Protein AF-A0A966XN30-F1 (afdb_monomer_lite)

Secondary structure (DSSP, 8-state):
-HHHHHHHHTT--HHHHHHHHHHHHHHHHHHHHHHHHHHHHHHHH---SS---------------------------------------------

Radius of gyration: 31.02 Å; chains: 1; bounding box: 53×45×96 Å

pLDDT: mean 73.42, std 18.0, range [39.78, 95.69]

Sequence (95 aa):
MDDLIDMMVSNESPSEISDRIKDILMQKSSENIDTVRPVVASSIFGDPEDGVDVDSDETEPTAELETETEVETEDEVETTAELETEEEPEEEETN

Foldseek 3Di:
DVVLVVCVVVPHDPVVSVVVVVVVCVVVVVVVCVVCVVVVCCVVPVDPPDDPPPPPPPPPPPPPPPPPDDDPPPPPPPPPPDPPPPDDDDDPPDD

Structure (mmCIF, N/CA/C/O backbone):
data_AF-A0A966XN30-F1
#
_entry.id   AF-A0A966XN30-F1
#
loop_
_atom_site.group_PDB
_atom_site.id
_atom_site.type_symbol
_atom_site.label_atom_id
_atom_site.label_alt_id
_atom_site.label_comp_id
_atom_site.label_asym_id
_atom_site.label_entity_id
_atom_site.label_seq_id
_atom_site.pdbx_PDB_ins_code
_atom_site.Cartn_x
_atom_site.Cartn_y
_atom_site.Cartn_z
_atom_site.occupancy
_atom_site.B_iso_or_equiv
_atom_site.auth_seq_id
_atom_site.auth_comp_id
_atom_site.auth_asym_id
_atom_site.auth_atom_id
_atom_site.pdbx_PDB_model_num
ATOM 1 N N . MET A 1 1 ? -9.165 -6.997 2.481 1.00 77.38 1 MET A N 1
ATOM 2 C CA . MET A 1 1 ? -9.939 -5.738 2.589 1.00 77.38 1 MET A CA 1
ATOM 3 C C . MET A 1 1 ? -11.089 -5.944 3.555 1.00 77.38 1 MET A C 1
ATOM 5 O O . MET A 1 1 ? -11.332 -5.055 4.353 1.00 77.38 1 MET A O 1
ATOM 9 N N . ASP A 1 2 ? -11.726 -7.116 3.524 1.00 83.31 2 ASP A N 1
ATOM 10 C CA . ASP A 1 2 ? -12.782 -7.509 4.464 1.00 83.31 2 ASP A CA 1
ATOM 11 C C . ASP A 1 2 ? -12.348 -7.382 5.932 1.00 83.31 2 ASP A C 1
ATOM 13 O O . ASP A 1 2 ? -13.053 -6.737 6.696 1.00 83.31 2 ASP A O 1
ATOM 17 N N . ASP A 1 3 ? -11.122 -7.797 6.280 1.00 87.12 3 ASP A N 1
ATOM 18 C CA . ASP A 1 3 ? -10.577 -7.605 7.636 1.00 87.12 3 ASP A CA 1
ATOM 19 C C . ASP A 1 3 ? -10.630 -6.146 8.120 1.00 87.12 3 ASP A C 1
ATOM 21 O O . ASP A 1 3 ? -10.906 -5.885 9.284 1.00 87.12 3 ASP A O 1
ATOM 25 N N . LEU A 1 4 ? -10.374 -5.169 7.239 1.00 89.69 4 LEU A N 1
ATOM 26 C CA . LEU A 1 4 ? -10.406 -3.753 7.618 1.00 89.69 4 LEU A CA 1
ATOM 27 C C . LEU A 1 4 ? -11.835 -3.289 7.922 1.00 89.69 4 LEU A C 1
ATOM 29 O O . LEU A 1 4 ? -12.047 -2.489 8.829 1.00 89.69 4 LEU A O 1
ATOM 33 N N . ILE A 1 5 ? -12.806 -3.790 7.161 1.00 90.06 5 ILE A N 1
ATOM 34 C CA . ILE A 1 5 ? -14.221 -3.484 7.371 1.00 90.06 5 ILE A CA 1
ATOM 35 C C . ILE A 1 5 ? -14.693 -4.122 8.683 1.00 90.06 5 ILE A C 1
ATOM 37 O O . ILE A 1 5 ? -15.378 -3.462 9.461 1.00 90.06 5 ILE A O 1
ATOM 41 N N . ASP A 1 6 ? -14.266 -5.351 8.974 1.00 90.75 6 ASP A N 1
ATOM 42 C CA . ASP A 1 6 ? -14.580 -6.032 10.233 1.00 90.75 6 ASP A CA 1
ATOM 43 C C . ASP A 1 6 ? -13.983 -5.310 11.451 1.00 90.75 6 ASP A C 1
ATOM 45 O O . ASP A 1 6 ? -14.670 -5.158 12.464 1.00 90.75 6 ASP A O 1
ATOM 49 N N . MET A 1 7 ? -12.760 -4.781 11.349 1.00 88.50 7 MET A N 1
ATOM 50 C CA . MET A 1 7 ? -12.141 -3.967 12.408 1.00 88.50 7 MET A CA 1
ATOM 51 C C . MET A 1 7 ? -12.894 -2.649 12.646 1.00 88.50 7 MET A C 1
ATOM 53 O O . MET A 1 7 ? -13.124 -2.253 13.790 1.00 88.50 7 MET A O 1
ATOM 57 N N . MET A 1 8 ? -13.373 -2.001 11.576 1.00 87.00 8 MET A N 1
ATOM 58 C CA . MET A 1 8 ? -14.213 -0.800 11.688 1.00 87.00 8 MET A CA 1
ATOM 59 C C . MET A 1 8 ? -15.555 -1.089 12.373 1.00 87.00 8 MET A C 1
ATOM 61 O O . MET A 1 8 ? -16.026 -0.278 13.168 1.00 87.00 8 MET A O 1
ATOM 65 N N . VAL A 1 9 ? -16.175 -2.237 12.086 1.00 89.62 9 VAL A N 1
ATOM 66 C CA . VAL A 1 9 ? -17.442 -2.651 12.713 1.00 89.62 9 VAL A CA 1
ATOM 67 C C . VAL A 1 9 ? -17.236 -3.081 14.169 1.00 89.62 9 VAL A C 1
ATOM 69 O O . VAL A 1 9 ? -18.102 -2.836 15.008 1.00 89.62 9 VAL A O 1
ATOM 72 N N . SER A 1 10 ? -16.084 -3.674 14.485 1.00 91.50 10 SER A N 1
ATOM 73 C CA . SER A 1 10 ? -15.734 -4.159 15.827 1.00 91.50 10 SER A CA 1
ATOM 74 C C . SER A 1 10 ? -15.342 -3.046 16.812 1.00 91.50 10 SER A C 1
ATOM 76 O O . SER A 1 10 ? -15.073 -3.338 17.976 1.00 91.50 10 SER A O 1
ATOM 78 N N . ASN A 1 11 ? -15.371 -1.776 16.382 1.00 83.12 11 ASN A N 1
ATOM 79 C CA . ASN A 1 11 ? -15.031 -0.595 17.183 1.00 83.12 11 ASN A CA 1
ATOM 80 C C . ASN A 1 11 ? -13.618 -0.677 17.795 1.00 83.12 1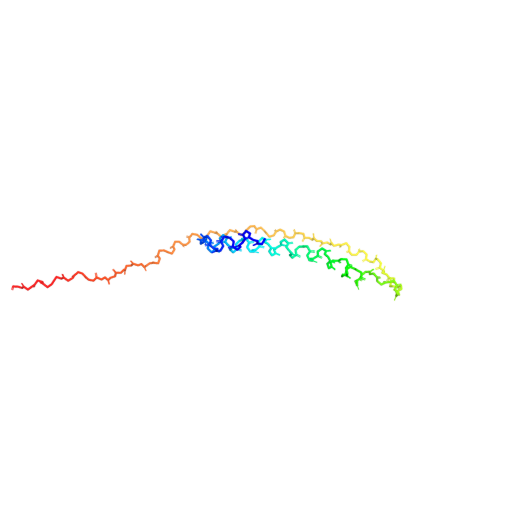1 ASN A C 1
ATOM 82 O O . ASN A 1 11 ? -13.408 -0.324 18.960 1.00 83.12 11 ASN A O 1
ATOM 86 N N . GLU A 1 12 ? -12.664 -1.162 16.998 1.00 88.69 12 GLU A N 1
ATOM 87 C CA . GLU A 1 12 ? -11.239 -1.131 17.332 1.00 88.69 12 GLU A CA 1
ATOM 88 C C . GLU A 1 12 ? -10.703 0.303 17.408 1.00 88.69 12 GLU A C 1
ATOM 90 O O . GLU A 1 12 ? -11.368 1.264 17.001 1.00 88.69 12 GLU A O 1
ATOM 95 N N . SER A 1 13 ? -9.501 0.473 17.970 1.00 92.44 13 SER A N 1
ATOM 96 C CA . SER A 1 13 ? -8.973 1.817 18.173 1.00 92.44 13 SER A CA 1
ATOM 97 C C . SER A 1 13 ? -8.717 2.518 16.827 1.00 92.44 13 SER A C 1
ATOM 99 O O . SER A 1 13 ? -8.255 1.896 15.864 1.00 92.44 13 SER A O 1
ATOM 101 N N . PRO A 1 14 ? -8.960 3.839 16.732 1.00 90.50 14 PRO A N 1
ATOM 102 C CA . PRO A 1 14 ? -8.697 4.589 15.505 1.00 90.50 14 PRO A CA 1
ATOM 103 C C . PRO A 1 14 ? -7.246 4.476 15.017 1.00 90.50 14 PRO A C 1
ATOM 105 O O . PRO A 1 14 ? -6.999 4.534 13.811 1.00 90.50 14 PRO A O 1
ATOM 108 N N . SER A 1 15 ? -6.295 4.303 15.939 1.00 93.81 15 SER A N 1
ATOM 109 C CA . SER A 1 15 ? -4.878 4.106 15.630 1.00 93.81 15 SER A CA 1
ATOM 110 C C . SER A 1 15 ? -4.637 2.781 14.904 1.00 93.81 15 SER A C 1
ATOM 112 O O . SER A 1 15 ? -4.033 2.788 13.836 1.00 93.81 15 SER A O 1
ATOM 114 N N . GLU A 1 16 ? -5.191 1.673 15.407 1.00 90.88 16 GLU A N 1
ATOM 115 C CA . GLU A 1 16 ? -5.055 0.339 14.795 1.00 90.88 16 GLU A CA 1
ATOM 116 C C . GLU A 1 16 ? -5.671 0.289 13.390 1.00 90.88 16 GLU A C 1
ATOM 118 O O . GLU A 1 16 ? -5.048 -0.200 12.443 1.00 90.88 16 GLU A O 1
ATOM 123 N N . ILE A 1 17 ? -6.857 0.881 13.215 1.00 91.75 17 ILE A N 1
ATOM 124 C CA . ILE A 1 17 ? -7.517 0.984 11.904 1.00 91.75 17 ILE A CA 1
ATOM 125 C C . ILE A 1 17 ? -6.659 1.816 10.938 1.00 91.75 17 ILE A C 1
ATOM 127 O O . ILE A 1 17 ? -6.490 1.450 9.772 1.00 91.75 17 ILE A O 1
ATOM 131 N N . SER A 1 18 ? -6.092 2.929 11.412 1.00 92.81 18 SER A N 1
ATOM 132 C CA . SER A 1 18 ? -5.237 3.804 10.601 1.00 92.81 18 SER A CA 1
ATOM 133 C C . SER A 1 18 ? -3.951 3.109 10.164 1.00 92.81 18 SER A C 1
ATOM 135 O O . SER A 1 18 ? -3.546 3.243 9.009 1.00 92.81 18 SER A O 1
ATOM 137 N N . ASP A 1 19 ? -3.321 2.352 11.057 1.00 93.69 19 ASP A N 1
ATOM 138 C CA . ASP A 1 19 ? -2.104 1.608 10.744 1.00 93.69 19 ASP A CA 1
ATOM 139 C C . ASP A 1 19 ? -2.388 0.490 9.740 1.00 93.69 19 ASP A C 1
ATOM 141 O O . ASP A 1 19 ? -1.684 0.373 8.736 1.00 93.69 19 ASP A O 1
ATOM 145 N N . ARG A 1 20 ? -3.515 -0.219 9.879 1.00 93.38 20 ARG A N 1
ATOM 146 C CA . ARG A 1 20 ? -3.918 -1.207 8.874 1.00 93.38 20 ARG A CA 1
ATOM 147 C C . ARG A 1 20 ? -4.171 -0.592 7.498 1.00 93.38 20 ARG A C 1
ATOM 149 O O . ARG A 1 20 ? -3.817 -1.187 6.478 1.00 93.38 20 ARG A O 1
ATOM 156 N N . ILE A 1 21 ? -4.800 0.582 7.440 1.00 94.06 21 ILE A N 1
ATOM 157 C CA . ILE A 1 21 ? -5.012 1.298 6.175 1.00 94.06 21 ILE A CA 1
ATOM 158 C C . ILE A 1 21 ? -3.668 1.635 5.528 1.00 94.06 21 ILE A C 1
ATOM 160 O O . ILE A 1 21 ? -3.510 1.418 4.323 1.00 94.06 21 ILE A O 1
ATOM 164 N N . LYS A 1 22 ? -2.700 2.131 6.312 1.00 94.62 22 LYS A N 1
ATOM 165 C CA . LYS A 1 22 ? -1.350 2.424 5.812 1.00 94.62 22 LYS A CA 1
ATOM 166 C C . LYS A 1 22 ? -0.699 1.174 5.240 1.00 94.62 22 LYS A C 1
ATOM 168 O O . LYS A 1 22 ? -0.203 1.241 4.120 1.00 94.62 22 LYS A O 1
ATOM 173 N N . ASP A 1 23 ? -0.765 0.046 5.938 1.00 94.44 23 ASP A N 1
ATOM 174 C CA . ASP A 1 23 ? -0.179 -1.212 5.467 1.00 94.44 23 ASP A CA 1
ATOM 175 C C . ASP A 1 23 ? -0.755 -1.637 4.111 1.00 94.44 23 ASP A C 1
ATOM 177 O O . ASP A 1 23 ? -0.017 -1.930 3.168 1.00 94.44 23 ASP A O 1
ATOM 181 N N . ILE A 1 24 ? -2.086 -1.615 3.981 1.00 94.06 24 ILE A N 1
ATOM 182 C CA . ILE A 1 24 ? -2.774 -1.993 2.740 1.00 94.06 24 ILE A CA 1
ATOM 183 C C . ILE A 1 24 ? -2.402 -1.038 1.598 1.00 94.06 24 ILE A C 1
ATOM 185 O O . ILE A 1 24 ? -2.186 -1.481 0.466 1.00 94.06 24 ILE A O 1
ATOM 189 N N . LEU A 1 25 ? -2.334 0.268 1.871 1.00 94.06 25 LEU A N 1
ATOM 190 C CA . LEU A 1 25 ? -1.950 1.270 0.879 1.00 94.06 25 LEU A CA 1
ATOM 191 C C . LEU A 1 25 ? -0.489 1.127 0.463 1.00 94.06 25 LEU A C 1
ATOM 193 O O . LEU A 1 25 ? -0.210 1.195 -0.730 1.00 94.06 25 LEU A O 1
ATOM 197 N N . MET A 1 26 ? 0.425 0.900 1.405 1.00 95.06 26 MET A N 1
ATOM 198 C CA . MET A 1 26 ? 1.847 0.673 1.136 1.00 95.06 26 MET A CA 1
ATOM 199 C C . MET A 1 26 ? 2.037 -0.558 0.253 1.00 95.06 26 MET A C 1
ATOM 201 O O . MET A 1 26 ? 2.696 -0.480 -0.784 1.00 95.06 26 MET A O 1
ATOM 205 N N . GLN A 1 27 ? 1.374 -1.664 0.592 1.00 95.50 27 GLN A N 1
ATOM 206 C CA . GLN A 1 27 ? 1.424 -2.890 -0.195 1.00 95.50 27 GLN A CA 1
ATOM 207 C C . GLN A 1 27 ? 0.887 -2.680 -1.621 1.00 95.50 27 GLN A C 1
ATOM 209 O O . GLN A 1 27 ? 1.561 -3.021 -2.592 1.00 95.50 27 GLN A O 1
ATOM 214 N N . LYS A 1 28 ? -0.299 -2.072 -1.768 1.00 94.25 28 LYS A N 1
ATOM 215 C CA . LYS A 1 28 ? -0.892 -1.786 -3.088 1.00 94.25 28 LYS A CA 1
ATOM 216 C C . LYS A 1 28 ? -0.069 -0.798 -3.907 1.00 94.25 28 LYS A C 1
ATOM 218 O O . LYS A 1 28 ? 0.010 -0.927 -5.126 1.00 94.25 28 LYS A O 1
ATOM 223 N N . SER A 1 29 ? 0.507 0.206 -3.253 1.00 94.12 29 SER A N 1
ATOM 224 C CA . SER A 1 29 ? 1.342 1.206 -3.919 1.00 94.12 29 SER A CA 1
ATOM 225 C C . SER A 1 29 ? 2.626 0.570 -4.430 1.00 94.12 29 SER A C 1
ATOM 227 O O . SER A 1 29 ? 3.009 0.843 -5.561 1.00 94.12 29 SER A O 1
ATOM 229 N N . SER A 1 30 ? 3.243 -0.327 -3.656 1.00 95.31 30 SER A N 1
ATOM 230 C CA . SER A 1 30 ? 4.411 -1.089 -4.109 1.00 95.31 30 SER A CA 1
ATOM 231 C C . SER A 1 30 ? 4.096 -1.905 -5.364 1.00 95.31 30 SER A C 1
ATOM 233 O O . SER A 1 30 ? 4.812 -1.805 -6.353 1.00 95.31 30 SER A O 1
ATOM 235 N N . GLU A 1 31 ? 2.984 -2.644 -5.365 1.00 95.38 31 GLU A N 1
ATOM 236 C CA . GLU A 1 31 ? 2.553 -3.440 -6.523 1.00 95.38 31 GLU A CA 1
ATOM 237 C C . GLU A 1 31 ? 2.275 -2.565 -7.763 1.00 95.38 31 GLU A C 1
ATOM 239 O O . GLU A 1 31 ? 2.607 -2.923 -8.899 1.00 95.38 31 GLU A O 1
ATOM 244 N N . ASN A 1 32 ? 1.702 -1.375 -7.552 1.00 94.69 32 ASN A N 1
ATOM 245 C CA . ASN A 1 32 ? 1.492 -0.396 -8.615 1.00 94.69 32 ASN A CA 1
ATOM 246 C C . ASN A 1 32 ? 2.824 0.114 -9.184 1.00 94.69 32 ASN A C 1
ATOM 248 O O . ASN A 1 32 ? 3.008 0.120 -10.401 1.00 94.69 32 ASN A O 1
ATOM 252 N N . ILE A 1 33 ? 3.766 0.482 -8.310 1.00 94.75 33 ILE A N 1
ATOM 253 C CA . ILE A 1 33 ? 5.106 0.928 -8.700 1.00 94.75 33 ILE 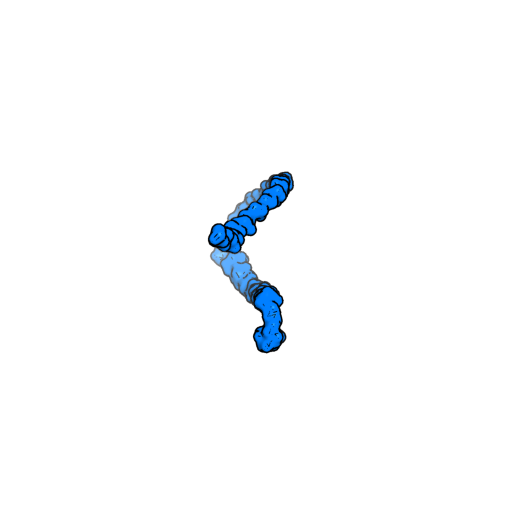A CA 1
ATOM 254 C C . ILE A 1 33 ? 5.791 -0.153 -9.529 1.00 94.75 33 ILE A C 1
ATOM 256 O O . ILE A 1 33 ? 6.281 0.158 -10.609 1.00 94.75 33 ILE A O 1
ATOM 260 N N . ASP A 1 34 ? 5.771 -1.411 -9.091 1.00 94.81 34 ASP A N 1
ATOM 261 C CA . ASP A 1 34 ? 6.394 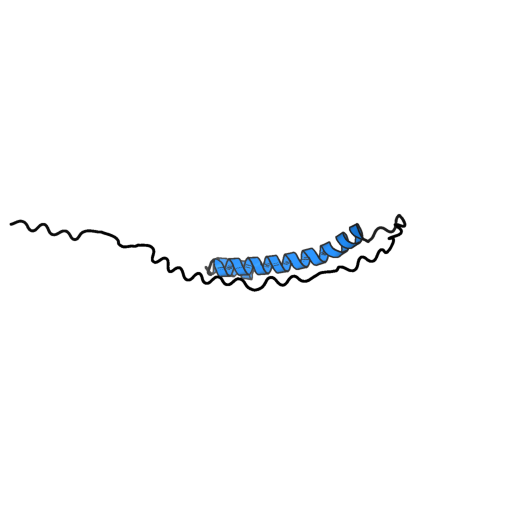-2.521 -9.820 1.00 94.81 34 ASP A CA 1
ATOM 262 C C . ASP A 1 34 ? 5.808 -2.701 -11.227 1.00 94.81 34 ASP A C 1
ATOM 264 O O . ASP A 1 34 ? 6.536 -2.991 -12.177 1.00 94.81 34 ASP A O 1
ATOM 268 N N . THR A 1 35 ? 4.508 -2.451 -11.385 1.00 95.69 35 THR A N 1
ATOM 269 C CA . THR A 1 35 ? 3.824 -2.507 -12.684 1.00 95.69 35 THR A CA 1
ATOM 270 C C . THR A 1 35 ? 4.208 -1.339 -13.598 1.00 95.69 35 THR A C 1
ATOM 272 O O . THR A 1 35 ? 4.387 -1.517 -14.804 1.00 95.69 35 THR A O 1
ATOM 275 N N . VAL A 1 36 ? 4.334 -0.131 -13.046 1.00 93.94 36 VAL A N 1
ATOM 276 C CA . VAL A 1 36 ? 4.612 1.099 -13.809 1.00 93.94 36 VAL A CA 1
ATOM 277 C C . VAL A 1 36 ? 6.104 1.254 -14.123 1.00 93.94 36 VAL A C 1
ATOM 279 O O . VAL A 1 36 ? 6.470 1.805 -15.163 1.00 93.94 36 VAL A O 1
ATOM 282 N N . ARG A 1 37 ? 6.981 0.721 -13.268 1.00 93.75 37 ARG A N 1
ATOM 283 C CA . ARG A 1 37 ? 8.443 0.793 -13.392 1.00 93.75 37 ARG A CA 1
ATOM 284 C C . ARG A 1 37 ? 8.984 0.397 -14.775 1.00 93.75 37 ARG A C 1
ATOM 286 O O . ARG A 1 37 ? 9.760 1.185 -15.313 1.00 93.75 37 ARG A O 1
ATOM 293 N N . PRO A 1 38 ? 8.607 -0.743 -15.393 1.00 90.56 38 PRO A N 1
ATOM 294 C CA . PRO A 1 38 ? 9.102 -1.100 -16.723 1.00 90.56 38 PRO A CA 1
ATOM 295 C C . PRO A 1 38 ? 8.627 -0.136 -17.813 1.00 90.56 38 PRO A C 1
ATOM 297 O O . PRO A 1 38 ? 9.390 0.166 -18.720 1.00 90.56 38 PRO A O 1
ATOM 300 N N . VAL A 1 39 ? 7.406 0.397 -17.711 1.00 91.44 39 VAL A N 1
ATOM 301 C CA . VAL A 1 39 ? 6.866 1.359 -18.687 1.00 91.44 39 VAL A CA 1
ATOM 302 C C . VAL A 1 39 ? 7.676 2.654 -18.663 1.00 91.44 39 VAL A C 1
ATOM 304 O O . VAL A 1 39 ? 8.060 3.172 -19.709 1.00 91.44 39 VAL A O 1
ATOM 307 N N . VAL A 1 40 ? 7.990 3.149 -17.464 1.00 88.75 40 VAL A N 1
ATOM 308 C CA . VAL A 1 40 ? 8.843 4.331 -17.282 1.00 88.75 40 VAL A CA 1
ATOM 309 C C . VAL A 1 40 ? 10.269 4.049 -17.753 1.00 88.75 40 VAL A C 1
ATOM 311 O O . VAL A 1 40 ? 10.847 4.869 -18.459 1.00 88.75 40 VAL A O 1
ATOM 314 N N . ALA A 1 41 ? 10.824 2.877 -17.432 1.00 89.94 41 ALA A N 1
ATOM 315 C CA . ALA A 1 41 ? 12.151 2.483 -17.895 1.00 89.94 41 ALA A CA 1
ATOM 316 C C . ALA A 1 41 ? 12.228 2.428 -19.428 1.00 89.94 41 ALA A C 1
ATOM 318 O O . ALA A 1 41 ? 13.170 2.957 -20.005 1.00 89.94 41 ALA A O 1
ATOM 319 N N . SER A 1 42 ? 11.219 1.870 -20.100 1.00 88.69 42 SER A N 1
ATOM 320 C CA . SER A 1 42 ? 11.130 1.894 -21.562 1.00 88.69 42 SER A CA 1
ATOM 321 C C . SER A 1 42 ? 10.956 3.308 -22.118 1.00 88.69 42 SER A C 1
ATOM 323 O O . SER A 1 42 ? 11.499 3.610 -23.170 1.00 88.69 42 SER A O 1
ATOM 325 N N . SER A 1 43 ? 10.249 4.196 -21.418 1.00 87.31 43 SER A N 1
ATOM 326 C CA . SER A 1 43 ? 10.105 5.590 -21.850 1.00 87.31 43 SER A CA 1
ATOM 327 C C . SER A 1 43 ? 11.392 6.411 -21.715 1.00 87.31 43 SER A C 1
ATOM 329 O O . SER A 1 43 ? 11.542 7.385 -22.445 1.00 87.31 43 SER A O 1
ATOM 331 N N . ILE A 1 44 ? 12.272 6.079 -20.766 1.00 85.88 44 ILE A N 1
ATOM 332 C CA . ILE A 1 44 ? 13.516 6.826 -20.502 1.00 85.88 44 ILE A CA 1
ATOM 333 C C . ILE A 1 44 ? 14.708 6.209 -21.244 1.00 85.88 44 ILE A C 1
ATOM 335 O O . ILE A 1 44 ? 15.557 6.934 -21.746 1.00 85.88 44 ILE A O 1
ATOM 339 N N . PHE A 1 45 ? 14.773 4.878 -21.312 1.00 85.62 45 PHE A N 1
ATOM 340 C CA . PHE A 1 45 ? 15.929 4.125 -21.815 1.00 85.62 45 PHE A CA 1
ATOM 341 C C . PHE A 1 45 ? 15.604 3.221 -23.013 1.00 85.62 45 PHE A C 1
ATOM 343 O O . PHE A 1 45 ? 16.491 2.542 -23.521 1.00 85.62 45 PHE A O 1
ATOM 350 N N . GLY A 1 46 ? 14.335 3.125 -23.415 1.00 73.62 46 GLY A N 1
ATOM 351 C CA . GLY A 1 46 ? 13.858 2.138 -24.387 1.00 73.62 46 GLY A CA 1
ATOM 352 C C . GLY A 1 46 ? 13.653 2.655 -25.806 1.00 73.62 46 GLY A C 1
ATOM 353 O O . GLY A 1 46 ? 13.151 1.884 -26.620 1.00 73.62 46 GLY A O 1
ATOM 354 N N . ASP A 1 47 ? 14.017 3.902 -26.113 1.00 69.94 47 ASP A N 1
ATOM 355 C CA . ASP A 1 47 ? 14.057 4.389 -27.493 1.00 69.94 47 ASP A CA 1
ATOM 356 C C . ASP A 1 47 ? 15.436 4.107 -28.126 1.00 69.94 47 ASP A C 1
ATOM 358 O O . ASP A 1 47 ? 16.448 4.573 -27.598 1.00 69.94 47 ASP A O 1
ATOM 362 N N . PRO A 1 48 ? 15.517 3.319 -29.217 1.00 61.97 48 PRO A N 1
ATOM 363 C CA . PRO A 1 48 ? 16.735 3.146 -30.002 1.00 61.97 48 PRO A CA 1
ATOM 364 C C . PRO A 1 48 ? 16.803 4.069 -31.238 1.00 61.97 48 PRO A C 1
ATOM 366 O O . PRO A 1 48 ? 17.587 3.783 -32.143 1.00 61.97 48 PRO A O 1
ATOM 369 N N . GLU A 1 49 ? 16.009 5.140 -31.325 1.00 58.75 49 GLU A N 1
ATOM 370 C CA . GLU A 1 49 ? 15.950 6.024 -32.500 1.00 58.75 49 GLU A CA 1
ATOM 371 C C . GLU A 1 49 ? 16.699 7.339 -32.243 1.00 58.75 49 GLU A C 1
ATOM 373 O O . GLU A 1 49 ? 16.143 8.426 -32.287 1.00 58.75 49 GLU A O 1
ATOM 378 N N . ASP A 1 50 ? 17.989 7.214 -31.948 1.00 50.44 50 ASP A N 1
ATOM 379 C CA . ASP A 1 50 ? 19.085 7.994 -32.532 1.00 50.44 50 ASP A CA 1
ATOM 380 C C . ASP A 1 50 ? 20.306 7.809 -31.636 1.00 50.44 50 ASP A C 1
ATOM 382 O O . ASP A 1 50 ? 20.249 7.988 -30.420 1.00 50.44 50 ASP A O 1
ATOM 386 N N . GLY A 1 51 ? 21.421 7.406 -32.244 1.00 54.00 51 GLY A N 1
ATOM 387 C CA . GLY A 1 51 ? 22.691 7.205 -31.560 1.00 54.00 51 GLY A CA 1
ATOM 388 C C . GLY A 1 51 ? 23.161 8.484 -30.879 1.00 54.00 51 GLY A C 1
ATOM 389 O O . GLY A 1 51 ? 23.891 9.278 -31.468 1.00 54.00 51 GLY A O 1
ATOM 390 N N . VAL A 1 52 ? 22.771 8.662 -29.621 1.00 53.22 52 VAL A N 1
ATOM 391 C CA . VAL A 1 52 ? 23.477 9.547 -28.714 1.00 53.22 52 VAL A CA 1
ATOM 392 C C . VAL A 1 52 ? 24.751 8.798 -28.361 1.00 53.22 52 VAL A C 1
ATOM 394 O O . VAL A 1 52 ? 24.727 7.813 -27.623 1.00 53.22 52 VAL A O 1
ATOM 397 N N . ASP A 1 53 ? 25.852 9.218 -28.978 1.00 54.09 53 ASP A N 1
ATOM 398 C CA . ASP A 1 53 ? 27.196 8.943 -28.491 1.00 54.09 53 ASP A CA 1
ATOM 399 C C . ASP A 1 53 ? 27.230 9.505 -27.064 1.00 54.09 53 ASP A C 1
ATOM 401 O O . ASP A 1 53 ? 27.350 10.713 -26.845 1.00 54.09 53 ASP A O 1
ATOM 405 N N . VAL A 1 54 ? 26.939 8.644 -26.085 1.00 56.56 54 VAL A N 1
ATOM 406 C CA . VAL A 1 54 ? 27.190 8.947 -24.685 1.00 56.56 54 VAL A CA 1
ATOM 407 C C . VAL A 1 54 ? 28.700 8.915 -24.594 1.00 56.56 54 VAL A C 1
ATOM 409 O O . VAL A 1 54 ? 29.285 7.852 -24.387 1.00 56.56 54 VAL A O 1
ATOM 412 N N . ASP A 1 55 ? 29.318 10.071 -24.842 1.00 52.59 55 ASP A N 1
ATOM 413 C CA . ASP A 1 55 ? 30.686 10.336 -24.435 1.00 52.59 55 ASP A CA 1
ATOM 414 C C . ASP A 1 55 ? 30.724 9.938 -22.961 1.00 52.59 55 ASP A C 1
ATOM 416 O O . ASP A 1 55 ? 30.102 10.564 -22.096 1.00 52.59 55 ASP A O 1
ATOM 420 N N . SER A 1 56 ? 31.308 8.768 -22.721 1.00 59.03 56 SER A N 1
ATOM 421 C CA . SER A 1 56 ? 31.413 8.138 -21.419 1.00 59.03 56 SER A CA 1
ATOM 422 C C . SER A 1 56 ? 32.499 8.884 -20.656 1.00 59.03 56 SER A C 1
ATOM 424 O O . SER A 1 56 ? 33.523 8.307 -20.300 1.00 59.03 56 SER A O 1
ATOM 426 N N . ASP A 1 57 ? 32.291 10.181 -20.425 1.00 56.31 57 ASP A N 1
ATOM 427 C CA . ASP A 1 57 ? 32.933 10.893 -19.334 1.00 56.31 57 ASP A CA 1
ATOM 428 C C . ASP A 1 57 ? 32.286 10.343 -18.059 1.00 56.31 57 ASP A C 1
ATOM 430 O O . ASP A 1 57 ? 31.292 10.842 -17.524 1.00 56.31 57 ASP A O 1
ATOM 434 N N . GLU A 1 58 ? 32.821 9.190 -17.662 1.00 61.91 58 GLU A N 1
ATOM 435 C CA . GLU A 1 58 ? 32.609 8.507 -16.401 1.00 61.91 58 GLU A CA 1
ATOM 436 C C . GLU A 1 58 ? 33.025 9.473 -15.288 1.00 61.91 58 GLU A C 1
ATOM 438 O O . GLU A 1 58 ? 34.139 9.452 -14.769 1.00 61.91 58 GLU A O 1
ATOM 443 N N . THR A 1 59 ? 32.128 10.392 -14.946 1.00 59.81 59 THR A N 1
ATOM 444 C CA . THR A 1 59 ? 32.222 11.129 -13.694 1.00 59.81 59 THR A CA 1
ATOM 445 C C . THR A 1 59 ? 31.802 10.155 -12.606 1.00 59.81 59 THR A C 1
ATOM 447 O O . THR A 1 59 ? 30.630 10.039 -12.253 1.00 59.81 59 THR A O 1
ATOM 450 N N . GLU A 1 60 ? 32.787 9.391 -12.130 1.00 65.50 60 GLU A N 1
ATOM 451 C CA . GLU A 1 60 ? 32.729 8.658 -10.867 1.00 65.50 60 GLU A CA 1
ATOM 452 C C . GLU A 1 60 ? 32.008 9.539 -9.832 1.00 65.50 60 GLU A C 1
ATOM 454 O O . GLU A 1 60 ? 32.444 10.673 -9.590 1.00 65.50 60 GLU A O 1
ATOM 459 N N . PRO A 1 61 ? 30.897 9.086 -9.224 1.00 63.69 61 PRO A N 1
ATOM 460 C CA . PRO A 1 61 ? 30.272 9.849 -8.163 1.00 63.69 61 PRO A CA 1
ATOM 461 C C . PRO A 1 61 ? 31.231 9.858 -6.970 1.00 63.69 61 PRO A C 1
ATOM 463 O O . PRO A 1 61 ? 31.298 8.896 -6.206 1.00 63.69 61 PRO A O 1
ATOM 466 N N . THR A 1 62 ? 31.964 10.956 -6.774 1.00 64.94 62 THR A N 1
ATOM 467 C CA . THR A 1 62 ? 32.652 11.242 -5.511 1.00 64.94 62 THR A CA 1
ATOM 468 C C . THR A 1 62 ? 31.593 11.614 -4.477 1.00 64.94 62 THR A C 1
ATOM 470 O O . THR A 1 62 ? 31.412 12.779 -4.128 1.00 64.94 62 THR A O 1
ATOM 473 N N . ALA A 1 63 ? 30.823 10.623 -4.034 1.00 69.88 63 ALA A N 1
ATOM 474 C CA . ALA A 1 63 ? 29.982 10.747 -2.860 1.00 69.88 63 ALA A CA 1
ATOM 475 C C . ALA A 1 63 ? 30.912 10.766 -1.641 1.00 69.88 63 ALA A C 1
ATOM 477 O O . ALA A 1 63 ? 31.183 9.732 -1.030 1.00 69.88 63 ALA A O 1
ATOM 478 N N . GLU A 1 64 ? 31.456 11.940 -1.320 1.00 69.81 64 GLU A N 1
ATOM 479 C CA . GLU A 1 64 ? 32.001 12.181 0.009 1.00 69.81 64 GLU A CA 1
ATOM 480 C C . GLU A 1 64 ? 30.818 12.107 0.976 1.00 69.81 64 GLU A C 1
ATOM 482 O O . GLU A 1 64 ? 29.952 12.979 1.015 1.00 69.81 64 GLU A O 1
ATOM 487 N N . LEU A 1 65 ? 30.717 10.978 1.676 1.00 65.62 65 LEU A N 1
ATOM 488 C CA . LEU A 1 65 ? 29.729 10.759 2.717 1.00 65.62 65 LEU A CA 1
ATOM 489 C C . LEU A 1 65 ? 30.113 11.656 3.902 1.00 65.62 65 LEU A C 1
ATOM 491 O O . LEU A 1 65 ? 30.862 11.234 4.783 1.00 65.62 65 LEU A O 1
ATOM 495 N N . GLU A 1 66 ? 29.651 12.905 3.909 1.00 65.88 66 GLU A N 1
ATOM 496 C CA . GLU A 1 66 ? 29.711 13.740 5.106 1.00 65.88 66 GLU A CA 1
ATOM 497 C C . GLU A 1 66 ? 28.761 13.127 6.141 1.00 65.88 66 GLU A C 1
ATOM 499 O O . GLU A 1 66 ? 27.544 13.301 6.102 1.00 65.88 66 GLU A O 1
ATOM 504 N N . THR A 1 67 ? 29.314 12.316 7.043 1.00 64.88 67 THR A N 1
ATOM 505 C CA . THR A 1 67 ? 28.602 11.879 8.239 1.00 64.88 67 THR A CA 1
ATOM 506 C C . THR A 1 67 ? 28.504 13.084 9.166 1.00 64.88 67 THR A C 1
ATOM 508 O O . THR A 1 67 ? 29.460 13.393 9.880 1.00 64.88 67 THR A O 1
ATOM 511 N N . GLU A 1 68 ? 27.377 13.793 9.135 1.00 70.06 68 GLU A N 1
ATOM 512 C CA . GLU A 1 68 ? 27.056 14.756 10.184 1.00 70.06 68 GLU A CA 1
ATOM 513 C C . GLU A 1 68 ? 26.940 13.988 11.509 1.00 70.06 68 GLU A C 1
ATOM 515 O O . GLU A 1 68 ? 26.073 13.130 11.687 1.00 70.06 68 GLU A O 1
ATOM 520 N N . THR A 1 69 ? 27.907 14.239 12.396 1.00 65.31 69 THR A N 1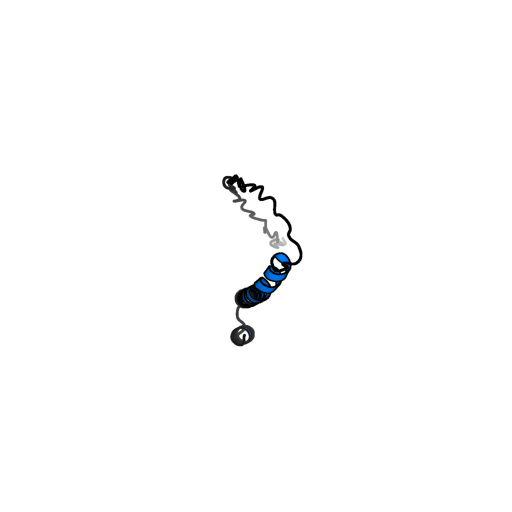
ATOM 521 C CA . THR A 1 69 ? 27.934 13.744 13.772 1.00 65.31 69 THR A CA 1
ATOM 522 C C . THR A 1 69 ? 26.655 14.140 14.504 1.00 65.31 69 THR A C 1
ATOM 524 O O . THR A 1 69 ? 26.084 15.205 14.288 1.00 65.31 69 THR A O 1
ATOM 527 N N . GLU A 1 70 ? 26.249 13.223 15.368 1.00 65.62 70 GLU A N 1
ATOM 528 C CA .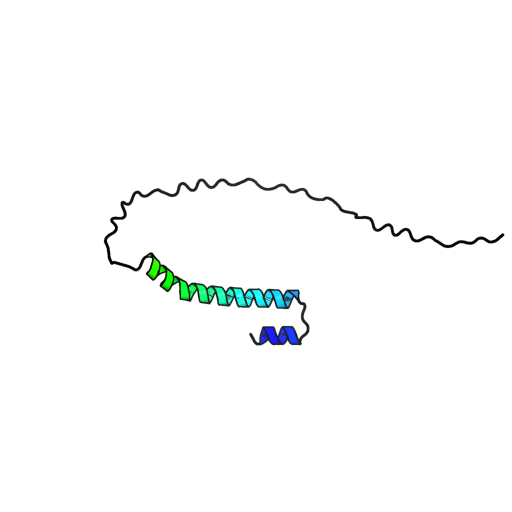 GLU A 1 70 ? 24.998 13.118 16.099 1.00 65.62 70 GLU A CA 1
ATOM 529 C C . GLU A 1 70 ? 24.497 14.428 16.726 1.00 65.62 70 GLU A C 1
ATOM 531 O O . GLU A 1 70 ? 25.230 15.193 17.352 1.00 65.62 70 GLU A O 1
ATOM 536 N N . VAL A 1 71 ? 23.189 14.632 16.576 1.00 62.56 71 VAL A N 1
ATOM 537 C CA . VAL A 1 71 ? 22.393 15.615 17.306 1.00 62.56 71 VAL A CA 1
ATOM 538 C C . VAL A 1 71 ? 22.338 15.199 18.779 1.00 62.56 71 VAL A C 1
ATOM 540 O O . VAL A 1 71 ? 21.641 14.247 19.126 1.00 62.56 71 VAL A O 1
ATOM 543 N N . GLU A 1 72 ? 23.029 15.925 19.656 1.00 60.50 72 GLU A N 1
ATOM 544 C CA . GLU A 1 72 ? 22.707 15.941 21.086 1.00 60.50 72 GLU A CA 1
ATOM 545 C C . GLU A 1 72 ? 21.537 16.911 21.301 1.00 60.50 72 GLU A C 1
ATOM 547 O O . GLU A 1 72 ? 21.718 18.121 21.423 1.00 60.50 72 GLU A O 1
ATOM 552 N N . THR A 1 73 ? 20.310 16.389 21.309 1.00 59.03 73 THR A N 1
ATOM 553 C CA . THR A 1 73 ? 19.171 17.080 21.928 1.00 59.03 73 THR A CA 1
ATOM 554 C C . THR A 1 73 ? 18.999 16.533 23.336 1.00 59.03 73 THR A C 1
ATOM 556 O O . THR A 1 73 ? 18.242 15.589 23.556 1.00 59.03 73 THR A O 1
ATOM 559 N N . GLU A 1 74 ? 19.710 17.123 24.293 1.00 63.16 74 GLU A N 1
ATOM 560 C CA . GLU A 1 74 ? 19.273 17.125 25.687 1.00 63.16 74 GLU A CA 1
ATOM 561 C C . GLU A 1 74 ? 18.134 18.150 25.806 1.00 63.16 74 GLU A C 1
ATOM 563 O O . GLU A 1 74 ? 18.353 19.310 26.145 1.00 63.16 74 GLU A O 1
ATOM 568 N N . ASP A 1 75 ? 16.914 17.738 25.457 1.00 51.50 75 ASP A N 1
ATOM 569 C CA . ASP A 1 75 ? 15.694 18.494 25.757 1.00 51.50 75 ASP A CA 1
ATOM 570 C C . ASP A 1 75 ? 14.874 17.689 26.775 1.00 51.50 75 ASP A C 1
ATOM 572 O O . ASP A 1 75 ? 13.872 17.052 26.461 1.00 51.50 75 ASP A O 1
ATOM 576 N N . GLU A 1 76 ? 15.360 17.663 28.019 1.00 57.94 76 GLU A N 1
ATOM 577 C CA . GLU A 1 76 ? 14.480 17.533 29.182 1.00 57.94 76 GLU A CA 1
ATOM 578 C C . GLU A 1 76 ? 14.178 18.944 29.690 1.00 57.94 76 GLU A C 1
ATOM 580 O O . GLU A 1 76 ? 14.707 19.400 30.704 1.00 57.94 76 GLU A O 1
ATOM 585 N N . VAL A 1 77 ? 13.330 19.673 28.963 1.00 50.16 77 VAL A N 1
ATOM 586 C CA . VAL A 1 77 ? 12.606 20.796 29.555 1.00 50.16 77 VAL A CA 1
ATOM 587 C C . VAL A 1 77 ? 11.290 20.237 30.083 1.00 50.16 77 VAL A C 1
ATOM 589 O O . VAL A 1 77 ? 10.306 20.105 29.355 1.00 50.16 77 VAL A O 1
ATOM 592 N N . GLU A 1 78 ? 11.279 19.885 31.371 1.00 47.94 78 GLU A N 1
ATOM 593 C CA . GLU A 1 78 ? 10.051 19.666 32.132 1.00 47.94 78 GLU A CA 1
ATOM 594 C C . GLU A 1 78 ? 9.180 20.927 32.029 1.00 47.94 78 GLU A C 1
ATOM 596 O O . GLU A 1 78 ? 9.333 21.888 32.782 1.00 47.94 78 GLU A O 1
ATOM 601 N N . THR A 1 79 ? 8.242 20.946 31.081 1.00 39.78 79 THR A N 1
ATOM 602 C CA . THR A 1 79 ? 7.139 21.901 31.112 1.00 39.78 79 THR A CA 1
ATOM 603 C C . THR A 1 79 ? 6.133 21.382 32.141 1.00 39.78 79 THR A C 1
ATOM 605 O O . THR A 1 79 ? 5.134 20.732 31.842 1.00 39.78 79 THR A O 1
ATOM 608 N N . THR A 1 80 ? 6.413 21.636 33.420 1.00 46.94 80 THR A N 1
ATOM 609 C CA . THR A 1 80 ? 5.360 21.705 34.436 1.00 46.94 80 THR A CA 1
ATOM 610 C C . THR A 1 80 ? 4.589 22.998 34.186 1.00 46.94 80 THR A C 1
ATOM 612 O O . THR A 1 80 ? 4.757 23.994 34.888 1.00 46.94 80 THR A O 1
ATOM 615 N N . ALA A 1 81 ? 3.799 23.002 33.112 1.00 43.81 81 ALA A N 1
ATOM 616 C CA . ALA A 1 81 ? 2.816 24.031 32.849 1.00 43.81 81 ALA A CA 1
ATOM 617 C C . ALA A 1 81 ? 1.709 23.889 33.901 1.00 43.81 81 ALA A C 1
ATOM 619 O O . ALA A 1 81 ? 0.842 23.023 33.809 1.00 43.81 81 ALA A O 1
ATOM 620 N N . GLU A 1 82 ? 1.855 24.684 34.957 1.00 53.16 82 GLU A N 1
ATOM 621 C CA . GLU A 1 82 ? 0.805 25.502 35.559 1.00 53.16 82 GLU A CA 1
ATOM 622 C C . GLU A 1 82 ? -0.623 24.965 35.364 1.00 53.16 82 GLU A C 1
ATOM 624 O O . GLU A 1 82 ? -1.335 25.320 34.424 1.00 53.16 82 GLU A O 1
ATOM 629 N N . LEU A 1 83 ? -1.065 24.150 36.321 1.00 43.00 83 LEU A N 1
ATOM 630 C CA . LEU A 1 83 ? -2.475 24.078 36.686 1.00 43.00 83 LEU A CA 1
ATOM 631 C C . LEU A 1 83 ? -2.598 24.270 38.204 1.00 43.00 83 LEU A C 1
ATOM 633 O O . LEU A 1 83 ? -3.091 23.407 38.924 1.00 43.00 83 LEU A O 1
ATOM 637 N N . GLU A 1 84 ? -2.117 25.412 38.702 1.00 42.31 84 GLU A N 1
ATOM 638 C CA . GLU A 1 84 ? -2.667 25.977 39.934 1.00 42.31 84 GLU A CA 1
ATOM 639 C C . GLU A 1 84 ? -4.006 26.620 39.562 1.00 42.31 84 GLU A C 1
ATOM 641 O O . GLU A 1 84 ? -4.103 27.794 39.220 1.00 42.31 84 GLU A O 1
ATOM 646 N N . THR A 1 85 ? -5.060 25.804 39.547 1.00 45.00 85 THR A N 1
ATOM 647 C CA . THR A 1 85 ? -6.423 26.303 39.723 1.00 45.00 85 THR A CA 1
ATOM 648 C C . THR A 1 85 ? -6.490 26.994 41.082 1.00 45.00 85 THR A C 1
ATOM 650 O O . THR A 1 85 ? -6.632 26.332 42.108 1.00 45.00 85 THR A O 1
ATOM 653 N N . GLU A 1 86 ? -6.363 28.321 41.086 1.00 52.62 86 GLU A N 1
ATOM 654 C CA . GLU A 1 86 ? -6.928 29.162 42.137 1.00 52.62 86 GLU A CA 1
ATOM 655 C C . GLU A 1 86 ? -8.459 29.066 42.037 1.00 52.62 86 GLU A C 1
ATOM 657 O O . GLU A 1 86 ? -9.078 29.685 41.172 1.00 52.62 86 GLU A O 1
ATOM 662 N N . GLU A 1 87 ? -9.078 28.266 42.905 1.00 50.59 87 GLU A N 1
ATOM 663 C CA . GLU A 1 87 ? -10.495 28.410 43.248 1.00 50.59 87 GLU A CA 1
ATOM 664 C C . GLU A 1 87 ? -10.596 28.482 44.781 1.00 50.59 87 GLU A C 1
ATOM 666 O O . GLU A 1 87 ? -10.163 27.576 45.496 1.00 50.59 87 GLU A O 1
ATOM 671 N N . GLU A 1 88 ? -11.059 29.636 45.266 1.00 56.59 88 GLU A N 1
ATOM 672 C CA . GLU A 1 88 ? -11.126 30.062 46.668 1.00 56.59 88 GLU A CA 1
ATOM 673 C C . GLU A 1 88 ? -11.915 29.089 47.570 1.00 56.59 88 GLU A C 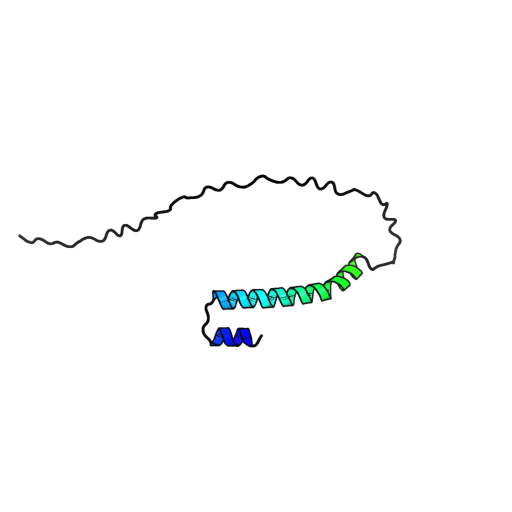1
ATOM 675 O O . GLU A 1 88 ? -12.981 28.616 47.172 1.00 56.59 88 GLU A O 1
ATOM 680 N N . PRO A 1 89 ? -11.500 28.851 48.831 1.00 52.81 89 PRO A N 1
ATOM 681 C CA . PRO A 1 89 ? -12.426 28.377 49.847 1.00 52.81 89 PRO A CA 1
ATOM 682 C C . PRO A 1 89 ? -13.217 29.553 50.442 1.00 52.81 89 PRO A C 1
ATOM 684 O O . PRO A 1 89 ? -12.676 30.416 51.133 1.00 52.81 89 PRO A O 1
ATOM 687 N N . GLU A 1 90 ? -14.520 29.541 50.175 1.00 58.19 90 GLU A N 1
ATOM 688 C CA . GLU A 1 90 ? -15.568 30.294 50.867 1.00 58.19 90 GLU A CA 1
ATOM 689 C C . GLU A 1 90 ? -15.509 30.052 52.390 1.00 58.19 90 GLU A C 1
ATOM 691 O O . GLU A 1 90 ? -15.856 28.971 52.861 1.00 58.19 90 GLU A O 1
ATOM 696 N N . GLU A 1 91 ? -15.132 31.065 53.171 1.00 56.31 91 GLU A N 1
ATOM 697 C CA . GLU A 1 91 ? -15.410 31.130 54.613 1.00 56.31 91 GLU A CA 1
ATOM 698 C C . GLU A 1 91 ? -15.938 32.543 54.933 1.00 56.31 91 GLU A C 1
ATOM 700 O O . GLU A 1 91 ? -15.203 33.439 55.357 1.00 56.31 91 GLU A O 1
ATOM 705 N N . GLU A 1 92 ? -17.240 32.766 54.714 1.00 53.81 92 GLU A N 1
ATOM 706 C CA . GLU A 1 92 ? -17.967 33.810 55.443 1.00 53.81 92 GLU A CA 1
ATOM 707 C C . GLU A 1 92 ? -18.035 33.410 56.930 1.00 53.81 92 GLU A C 1
ATOM 709 O O . GLU A 1 92 ? -19.012 32.823 57.396 1.00 53.81 92 GLU A O 1
ATOM 714 N N . GLU A 1 93 ? -17.012 33.760 57.713 1.00 55.69 93 GLU A N 1
ATOM 715 C CA . GLU A 1 93 ? -17.185 33.913 59.160 1.00 55.69 93 GLU A CA 1
ATOM 716 C C . GLU A 1 93 ? -17.987 35.197 59.420 1.00 55.69 93 GLU A C 1
ATOM 718 O O . GLU A 1 93 ? -17.452 36.295 59.595 1.00 55.69 93 GLU A O 1
ATOM 723 N N . THR A 1 94 ? -19.313 35.069 59.451 1.00 60.84 94 THR A N 1
ATOM 724 C CA . THR A 1 94 ? -20.163 36.067 60.100 1.00 60.84 94 THR A CA 1
ATOM 725 C C . THR A 1 94 ? -20.053 35.925 61.619 1.00 60.84 94 THR A C 1
ATOM 727 O O . THR A 1 94 ? -20.425 34.898 62.186 1.00 60.84 94 THR A O 1
ATOM 730 N N . ASN A 1 95 ? -19.537 37.000 62.216 1.00 54.16 95 ASN A N 1
ATOM 731 C CA . ASN A 1 95 ? -19.458 37.376 63.634 1.00 54.16 95 ASN A CA 1
ATOM 732 C C . ASN A 1 95 ? -20.707 37.096 64.492 1.00 54.16 95 ASN A C 1
ATOM 734 O O . ASN A 1 95 ? -21.832 37.348 64.003 1.00 54.16 95 ASN A O 1
#

=== Feature glossary ===
The record interleaves many kinds of information about one protein. Here is each kind framed as the question it answers.

Q: Are the domains correctly placed relative to each other?
A: Predicted aligned error is AlphaFold's pairwise confidence. Unlike pLDDT (per-residue), PAE is per-residue-pair and captures whether two parts of the structure are correctly placed relative to each other. Units are ångströms of expected positional error.

Q: Which residues are in helices, strands, or loops?
A: Eight-state secondary structure (DSSP): H is the canonical α-helix, G the tighter 3₁₀-helix, I the wider π-helix; E/B are β-structure, T and S are turns and bends, and '-' is everything else. DSSP derives these from the pattern of main-chain N–H···O=C hydrogen bonds, not from the sequence.

Q: What if only a Cα trace is available?
A: P-SEA three-state annotation labels each residue as helix, strand, or coil based purely on the geometry of the Cα trace. It serves as a fallback when the full backbone (and thus DSSP) is unavailable.

Q: What are the backbone torsion angles?
A: φ (phi) and ψ (psi) are the two rotatable backbone dihedrals per residue: φ is the C(i-1)–N–Cα–C torsion, ψ is the N–Cα–C–N(i+1) torsion, both in degrees on (−180°, 180°]. α-helical residues cluster near (−60°, −45°); β-strand residues near (−120°, +130°). A Ramachandran plot is simply a scatter of (φ, ψ) for every residue.

Q: What known structures does this most resemble?
A: Structural nearest neighbors (via Foldseek easy-search vs the PDB). Reported per hit: target PDB id, E-value, and alignment TM-score. A TM-score above ~0.5 is the conventional threshold for 'same fold'.

Q: What family and function is it annotated with?
A: Database cross-references. InterPro integrates a dozen domain/family signature databases into unified entries with residue-range hits. GO terms attach function/process/location labels with evidence codes. CATH codes position the fold in a four-level structural taxonomy. Organism is the NCBI-taxonomy species name.

Q: Which residues are buried vs exposed?
A: Solvent accessibility: the surface area of each residue that a 1.4 Å water probe can touch, in Å². When only backbone atoms are present the absolute values are lower than full-atom SASA (side chains contribute most of the area) and are flagged as backbone-only.

Q: What do the diagnostic plots show?
A: Three diagnostic plots accompany the record. The Cα contact map visualizes the tertiary structure as a 2D adjacency matrix (8 Å cutoff, sequence-local contacts suppressed). The Ramachandran plot shows the distribution of backbone (φ, ψ) torsions, with points in the α and β basins reflecting secondary structure content. The PAE plot shows AlphaFold's inter-residue confidence as a color matrix.

Q: What is the amino-acid chain?
A: The amino-acid sequence is the protein's primary structure: the linear order of residues from the N-terminus to the C-terminus, written in one-letter code. Everything else here — the 3D coordinates, the secondary structure, the domain annotations — is ultimately a consequence of this string.

Q: What do the rendered images show?
A: The six renders are orthographic views along the three Cartesian axes in both directions. Representation (cartoon, sticks, or surface) and color scheme (sequence-rainbow or by-chain) vary across proteins so the training set covers all the common visualization conventions.

Q: Where is each backbone atom in 3D?
A: The mmCIF table is the protein's shape written out atom by atom. For each backbone N, Cα, C, and carbonyl O, it records an (x, y, z) coordinate triple in Å plus the residue type, chain letter, and residue number.

Q: How mobile is each atom in the crystal?
A: For experimental (PDB) structures, the B-factor (temperature factor) quantifies the positional spread of each atom in the crystal — a combination of thermal vibration and static disorder — in units of Å². High B-factors mark flexible loops or poorly resolved regions; low B-factors mark the rigid, well-ordered core.

Q: How big and how compact is the whole molecule?
A: Three whole-structure scalars: the radius of gyration (RMS distance of Cα from centroid, in Å), the count of Cα–Cα contacts (pairs closer than 8 Å and separated by more than four residues in sequence — i.e. tertiary, not local, contacts), and the bounding-box dimensions. Together they distinguish compact globular folds from extended fibres or disordered chains.

Q: What does the local fold look like, residue by residue?
A: A 3Di character summarizes, for each residue, the relative orientation of the Cα frame of its nearest spatial neighbor. Because it encodes fold topology rather than chemistry, 3Di alignments detect remote structural similarity that sequence alignment misses.

Q: How confident is the AlphaFold model at each residue?
A: For AlphaFold models, the B-factor field carries pLDDT — the model's own estimate of local accuracy on a 0–100 scale. Regions with pLDDT<50 should be treated as essentially unmodeled; they often correspond to intrinsically disordered segments.